Protein AF-A0A6P3ZDZ0-F1 (afdb_monomer_lite)

Secondary structure (DSSP, 8-state):
-PPPP-SPP-S--TTS---GGGT--HHHHHHHHHHHHHHHHHHHHHHHHHGGG--HHHHHHHHHHHHHSPPPHHHHHHHHHHHHHHTTTS--HHHHTTSS--SS----HHHHTT---------HHHHHHHHHHHHS---------

Structure (mmCIF, N/CA/C/O backbone):
data_AF-A0A6P3ZDZ0-F1
#
_entry.id   AF-A0A6P3ZDZ0-F1
#
loop_
_atom_site.group_PDB
_atom_site.id
_atom_site.type_symbol
_atom_site.label_atom_id
_atom_site.label_alt_id
_atom_site.label_comp_id
_atom_site.label_asym_id
_atom_site.label_entity_id
_atom_site.label_seq_id
_atom_site.pdbx_PDB_ins_code
_atom_site.Cartn_x
_atom_site.Cartn_y
_atom_site.Cartn_z
_atom_site.occupancy
_atom_site.B_iso_or_equiv
_atom_site.auth_seq_id
_atom_site.auth_comp_id
_atom_site.auth_asym_id
_atom_site.auth_atom_id
_atom_site.pdbx_PDB_model_num
ATOM 1 N N . MET A 1 1 ? 12.340 34.374 0.586 1.00 48.03 1 MET A N 1
ATOM 2 C CA . MET A 1 1 ? 12.553 33.386 -0.493 1.00 48.03 1 MET A CA 1
ATOM 3 C C . MET A 1 1 ? 13.135 32.124 0.130 1.00 48.03 1 MET A C 1
ATOM 5 O O . MET A 1 1 ? 14.153 32.252 0.802 1.00 48.03 1 MET A O 1
ATOM 9 N N . PRO A 1 2 ? 12.496 30.950 0.013 1.00 55.94 2 PRO A N 1
ATOM 10 C CA . PRO A 1 2 ? 13.071 29.704 0.514 1.00 55.94 2 PRO A CA 1
ATOM 11 C C . PRO A 1 2 ? 14.304 29.318 -0.317 1.00 55.94 2 PRO A C 1
ATOM 13 O O . PRO A 1 2 ? 14.269 29.349 -1.545 1.00 55.94 2 PRO A O 1
ATOM 16 N N . VAL A 1 3 ? 15.404 28.990 0.359 1.00 71.12 3 VAL A N 1
ATOM 17 C CA . VAL A 1 3 ? 16.659 28.552 -0.264 1.00 71.12 3 VAL A CA 1
ATOM 18 C C . VAL A 1 3 ? 16.582 27.054 -0.555 1.00 71.12 3 VAL A C 1
ATOM 20 O O . VAL A 1 3 ? 16.404 26.239 0.349 1.00 71.12 3 VAL A O 1
ATOM 23 N N . HIS A 1 4 ? 16.677 26.671 -1.825 1.00 69.56 4 HIS A N 1
ATOM 24 C CA . HIS A 1 4 ? 16.751 25.265 -2.212 1.00 69.56 4 HIS A CA 1
ATOM 25 C C . HIS A 1 4 ? 18.210 24.802 -2.122 1.00 69.56 4 HIS A C 1
ATOM 27 O O . HIS A 1 4 ? 19.077 25.339 -2.806 1.00 69.56 4 HIS A O 1
ATOM 33 N N . SER A 1 5 ? 18.484 23.825 -1.253 1.00 75.12 5 SER A N 1
ATOM 34 C CA . SER A 1 5 ? 19.800 23.182 -1.162 1.00 75.12 5 SER A CA 1
ATOM 35 C C . SER A 1 5 ? 20.081 22.372 -2.429 1.00 75.12 5 SER A C 1
ATOM 37 O O . SER A 1 5 ? 19.252 21.561 -2.841 1.00 75.12 5 SER A O 1
ATOM 39 N N . THR A 1 6 ? 21.258 22.563 -3.024 1.00 79.19 6 THR A N 1
ATOM 40 C CA . THR A 1 6 ? 21.748 21.811 -4.192 1.00 79.19 6 THR A CA 1
ATOM 41 C C . THR A 1 6 ? 22.556 20.566 -3.811 1.00 79.19 6 THR A C 1
ATOM 43 O O . THR A 1 6 ? 23.051 19.865 -4.692 1.00 79.19 6 THR A O 1
ATOM 46 N N . SER A 1 7 ? 22.701 20.264 -2.516 1.00 80.94 7 SER A N 1
ATOM 47 C CA . SER A 1 7 ? 23.448 19.101 -2.034 1.00 80.94 7 SER A CA 1
ATOM 48 C C . SER A 1 7 ? 22.524 17.967 -1.588 1.00 80.94 7 SER A C 1
ATOM 50 O O . SER A 1 7 ? 21.506 18.169 -0.920 1.00 80.94 7 SER A O 1
ATOM 52 N N . PHE A 1 8 ? 22.893 16.739 -1.956 1.00 76.56 8 PHE A N 1
ATOM 53 C CA . PHE A 1 8 ? 22.221 15.535 -1.479 1.00 76.56 8 PHE A CA 1
ATOM 54 C C . PHE A 1 8 ? 22.650 15.240 -0.037 1.00 76.56 8 PHE A C 1
ATOM 56 O O . PHE A 1 8 ? 23.843 15.138 0.257 1.00 76.56 8 PHE A O 1
ATOM 63 N N . SER A 1 9 ? 21.681 15.076 0.869 1.00 76.19 9 SER A N 1
ATOM 64 C CA . SER A 1 9 ? 21.956 14.640 2.239 1.00 76.19 9 SER A CA 1
ATOM 65 C C . SER A 1 9 ? 22.525 13.220 2.219 1.00 76.19 9 SER A C 1
ATOM 67 O O . SER A 1 9 ? 21.853 12.299 1.757 1.00 76.19 9 SER A O 1
ATOM 69 N N . ARG A 1 10 ? 23.740 13.038 2.742 1.00 75.19 10 ARG A N 1
ATOM 70 C CA . ARG A 1 10 ? 24.389 11.718 2.864 1.00 75.19 10 ARG A CA 1
ATOM 71 C C . ARG A 1 10 ? 23.892 10.913 4.068 1.00 75.19 10 ARG A C 1
ATOM 73 O O . ARG A 1 10 ? 24.253 9.751 4.207 1.00 75.19 10 ARG A O 1
ATOM 80 N N . ASN A 1 11 ? 23.073 11.522 4.922 1.00 75.56 11 ASN A N 1
ATOM 81 C CA . ASN A 1 11 ? 22.519 10.867 6.096 1.00 75.56 11 ASN A CA 1
ATOM 82 C C . ASN A 1 11 ? 21.274 10.075 5.698 1.00 75.56 11 ASN A C 1
ATOM 84 O O . ASN A 1 11 ? 20.429 10.551 4.930 1.00 75.56 11 ASN A O 1
ATOM 88 N N . THR A 1 12 ? 21.158 8.866 6.237 1.00 68.06 12 THR A N 1
ATOM 89 C CA . THR A 1 12 ? 19.944 8.065 6.140 1.00 68.06 12 THR A CA 1
ATOM 90 C C . THR A 1 12 ? 18.819 8.811 6.853 1.00 68.06 12 THR A C 1
ATOM 92 O O . THR A 1 12 ? 18.960 9.258 7.987 1.00 68.06 12 THR A O 1
ATOM 95 N N . LYS A 1 13 ? 17.697 9.015 6.159 1.00 67.94 13 LYS A N 1
ATOM 96 C CA . LYS A 1 13 ? 16.501 9.587 6.781 1.00 67.94 13 LYS A CA 1
ATOM 97 C C . LYS A 1 13 ? 15.881 8.509 7.663 1.00 67.94 13 LYS A C 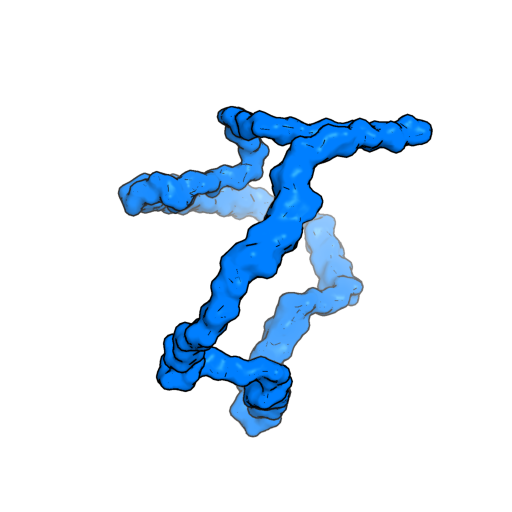1
ATOM 99 O O . LYS A 1 13 ? 15.350 7.530 7.136 1.00 67.94 13 LYS A O 1
ATOM 104 N N . GLU A 1 14 ? 15.979 8.681 8.975 1.00 73.19 14 GLU A N 1
ATOM 105 C CA . GLU A 1 14 ? 15.313 7.823 9.954 1.00 73.19 14 GLU A CA 1
ATOM 106 C C . GLU A 1 14 ? 13.801 7.778 9.667 1.00 73.19 14 GLU A C 1
ATOM 108 O O . GLU A 1 14 ? 13.188 8.788 9.316 1.00 73.19 14 GLU A O 1
ATOM 113 N N . GLY A 1 15 ? 13.209 6.581 9.732 1.00 75.75 15 GLY A N 1
ATOM 114 C CA . GLY A 1 15 ? 11.769 6.364 9.534 1.00 75.75 15 GLY A CA 1
ATOM 115 C C . GLY A 1 15 ? 11.297 6.075 8.101 1.00 75.75 15 GLY A C 1
ATOM 116 O O . GLY A 1 15 ? 10.106 5.857 7.901 1.00 75.75 15 GLY A O 1
ATOM 117 N N . ARG A 1 16 ? 12.178 6.030 7.089 1.00 76.75 16 ARG A N 1
ATOM 118 C CA . ARG A 1 16 ? 11.762 5.746 5.694 1.00 76.75 16 ARG A CA 1
ATOM 119 C C . ARG A 1 16 ? 11.553 4.252 5.373 1.00 76.75 16 ARG A C 1
ATOM 121 O O . ARG A 1 16 ? 11.070 3.939 4.286 1.00 76.75 16 ARG A O 1
ATOM 128 N N . GLY A 1 17 ? 11.866 3.349 6.303 1.00 83.00 17 GLY A N 1
ATOM 129 C CA . GLY A 1 17 ? 11.858 1.902 6.057 1.00 83.00 17 GLY A CA 1
ATOM 130 C C . GLY A 1 17 ? 12.965 1.462 5.091 1.00 83.00 17 GLY A C 1
ATOM 131 O O . GLY A 1 17 ? 13.771 2.279 4.640 1.00 83.00 17 GLY A O 1
ATOM 132 N N . ASP A 1 18 ? 13.021 0.164 4.783 1.00 83.31 18 ASP A N 1
ATOM 133 C CA . ASP A 1 18 ? 14.026 -0.382 3.865 1.00 83.31 18 ASP A CA 1
ATOM 134 C C . ASP A 1 18 ? 13.750 0.046 2.410 1.00 83.31 18 ASP A C 1
ATOM 136 O O . ASP A 1 18 ? 12.735 -0.310 1.811 1.00 83.31 18 ASP A O 1
ATOM 140 N N . THR A 1 19 ? 14.674 0.807 1.821 1.00 84.62 19 THR A N 1
ATOM 141 C CA . THR A 1 19 ? 14.633 1.247 0.416 1.00 84.62 19 THR A CA 1
ATOM 142 C C . THR A 1 19 ? 15.604 0.480 -0.485 1.00 84.62 19 THR A C 1
ATOM 144 O O . THR A 1 19 ? 15.691 0.771 -1.679 1.00 84.62 19 THR A O 1
ATOM 147 N N . SER A 1 20 ? 16.328 -0.504 0.055 1.00 84.50 20 SER A N 1
ATOM 148 C CA . SER A 1 20 ? 17.366 -1.259 -0.663 1.00 84.50 20 SER A CA 1
ATOM 149 C C . SER A 1 20 ? 16.832 -2.428 -1.505 1.00 84.50 20 SER A C 1
ATOM 151 O O . SER A 1 20 ? 17.599 -3.136 -2.149 1.00 84.50 20 SER A O 1
ATOM 153 N N . VAL A 1 21 ? 15.506 -2.560 -1.629 1.00 86.62 21 VAL A N 1
ATOM 154 C CA . VAL A 1 21 ? 14.826 -3.603 -2.429 1.00 86.62 21 VAL A CA 1
ATOM 155 C C . VAL A 1 21 ? 15.323 -3.678 -3.883 1.00 86.62 21 VAL A C 1
ATOM 157 O O . VAL A 1 21 ? 15.320 -4.756 -4.486 1.00 86.62 21 VAL A O 1
ATOM 160 N N . TRP A 1 22 ? 15.731 -2.539 -4.458 1.00 86.31 22 TRP A N 1
ATOM 161 C CA . TRP A 1 22 ? 16.242 -2.458 -5.833 1.00 86.31 22 TRP A CA 1
ATOM 162 C C . TRP A 1 22 ? 17.738 -2.793 -5.957 1.00 86.31 22 TRP A C 1
ATOM 164 O O . TRP A 1 22 ? 18.178 -3.172 -7.038 1.00 86.31 22 TRP A O 1
ATOM 174 N N . THR A 1 23 ? 18.508 -2.670 -4.873 1.00 90.25 23 THR A N 1
ATOM 175 C CA . THR A 1 23 ? 19.948 -2.978 -4.835 1.00 90.25 23 THR A CA 1
ATOM 176 C C . THR A 1 23 ? 20.253 -4.387 -4.329 1.00 90.25 23 THR A C 1
ATOM 178 O O . THR A 1 23 ? 21.387 -4.835 -4.463 1.00 90.25 23 THR A O 1
ATOM 181 N N . ASP A 1 24 ? 19.273 -5.073 -3.737 1.00 89.62 24 ASP A N 1
ATOM 182 C CA . ASP A 1 24 ? 19.455 -6.408 -3.164 1.00 89.62 24 ASP A CA 1
ATOM 183 C C . ASP A 1 24 ? 19.704 -7.485 -4.223 1.00 89.62 24 ASP A C 1
ATOM 185 O O . ASP A 1 24 ? 19.013 -7.564 -5.247 1.00 89.62 24 ASP A O 1
ATOM 189 N N . THR A 1 25 ? 20.624 -8.400 -3.913 1.00 94.19 25 THR A N 1
ATOM 190 C CA . THR A 1 25 ? 20.760 -9.649 -4.664 1.00 94.19 25 THR A CA 1
ATOM 191 C C . THR A 1 25 ? 19.608 -10.613 -4.331 1.00 94.19 25 THR A C 1
ATOM 193 O O . THR A 1 25 ? 18.935 -10.465 -3.304 1.00 94.19 25 THR A O 1
ATOM 196 N N . PRO A 1 26 ? 19.350 -11.647 -5.157 1.00 93.25 26 PRO A N 1
ATOM 197 C CA . PRO A 1 26 ? 18.323 -12.646 -4.849 1.00 93.25 26 PRO A CA 1
ATOM 198 C C . PRO A 1 26 ? 18.523 -13.346 -3.495 1.00 93.25 26 PRO A C 1
ATOM 200 O O . PRO A 1 26 ? 17.542 -13.694 -2.837 1.00 93.25 26 PRO A O 1
ATOM 203 N N . ILE A 1 27 ? 19.778 -13.525 -3.068 1.00 93.75 27 ILE A N 1
ATOM 204 C CA . ILE A 1 27 ? 20.128 -14.135 -1.778 1.00 93.75 27 ILE A CA 1
ATOM 205 C C . ILE A 1 27 ? 19.795 -13.174 -0.634 1.00 93.75 27 ILE A C 1
ATOM 207 O O . ILE A 1 27 ? 19.107 -13.572 0.307 1.00 93.75 27 ILE A O 1
ATOM 211 N N . ASP A 1 28 ? 20.202 -11.909 -0.746 1.00 93.56 28 ASP A N 1
ATOM 212 C CA . ASP A 1 28 ? 19.930 -10.889 0.277 1.00 93.56 28 ASP A CA 1
ATOM 213 C C . ASP A 1 28 ? 18.425 -10.697 0.466 1.00 93.56 28 ASP A C 1
ATOM 215 O O . ASP A 1 28 ? 17.922 -10.662 1.591 1.00 93.56 28 ASP A O 1
ATOM 219 N N . ARG A 1 29 ? 17.672 -10.685 -0.640 1.00 92.50 29 ARG A N 1
ATOM 220 C CA . ARG A 1 29 ? 16.208 -10.622 -0.610 1.00 92.50 29 ARG A CA 1
ATOM 221 C C . ARG A 1 29 ? 15.598 -11.805 0.146 1.00 92.50 29 ARG A C 1
ATOM 223 O O . ARG A 1 29 ? 14.665 -11.607 0.923 1.00 92.50 29 ARG A O 1
ATOM 230 N N . ALA A 1 30 ? 16.100 -13.023 -0.065 1.00 94.12 30 ALA A N 1
ATOM 231 C CA . ALA A 1 30 ? 15.602 -14.212 0.626 1.00 94.12 30 ALA A CA 1
ATOM 232 C C . ALA A 1 30 ? 15.907 -14.172 2.133 1.00 94.12 30 ALA A C 1
ATOM 234 O O . ALA A 1 30 ? 15.050 -14.514 2.951 1.00 94.12 30 ALA A O 1
ATOM 235 N N . GLN A 1 31 ? 17.102 -13.714 2.515 1.00 93.31 31 GLN A N 1
ATOM 236 C CA . GLN A 1 31 ? 17.480 -13.554 3.920 1.00 93.31 31 GLN A CA 1
ATOM 237 C C . GLN A 1 31 ? 16.632 -12.490 4.618 1.00 93.31 31 GLN A C 1
ATOM 239 O O . GLN A 1 31 ? 16.094 -12.746 5.696 1.00 93.31 31 GLN A O 1
ATOM 244 N N . LYS A 1 32 ? 16.435 -11.334 3.981 1.00 92.69 32 LYS A N 1
ATOM 245 C CA . LYS A 1 32 ? 15.559 -10.279 4.498 1.00 92.69 32 LYS A CA 1
ATOM 246 C C . LYS A 1 32 ? 14.119 -10.741 4.643 1.00 92.69 32 LYS A C 1
ATOM 248 O O . LYS A 1 32 ? 13.511 -10.500 5.676 1.00 92.69 32 LYS A O 1
ATOM 253 N N . ALA A 1 33 ? 13.585 -11.470 3.663 1.00 92.62 33 ALA A N 1
ATOM 254 C CA . ALA A 1 33 ? 12.241 -12.032 3.768 1.00 92.62 33 ALA A CA 1
ATOM 255 C C . ALA A 1 33 ? 12.097 -12.944 4.998 1.00 92.62 33 ALA A C 1
ATOM 257 O O . ALA A 1 33 ? 11.089 -12.879 5.699 1.00 92.62 33 ALA A O 1
ATOM 258 N N . LYS A 1 34 ? 13.123 -13.751 5.300 1.00 94.81 34 LYS A N 1
ATOM 259 C CA . LYS A 1 34 ? 13.152 -14.594 6.500 1.00 94.81 34 LYS A CA 1
ATOM 260 C C . LYS A 1 34 ? 13.167 -13.767 7.790 1.00 94.81 34 LYS A C 1
ATOM 262 O O . LYS A 1 34 ? 12.449 -14.110 8.723 1.00 94.81 34 LYS A O 1
ATOM 267 N N . ILE A 1 35 ? 13.964 -12.699 7.843 1.00 94.25 35 ILE A N 1
ATOM 268 C CA . ILE A 1 35 ? 14.038 -11.801 9.006 1.00 94.25 35 ILE A CA 1
ATOM 269 C C . ILE A 1 35 ? 12.693 -11.100 9.220 1.00 94.25 35 ILE A C 1
ATOM 271 O O . ILE A 1 35 ? 12.120 -11.218 10.299 1.00 94.25 35 ILE A O 1
ATOM 275 N N . ASN A 1 36 ? 12.146 -10.480 8.174 1.00 92.44 36 ASN A N 1
ATOM 276 C CA . ASN A 1 36 ? 10.868 -9.772 8.232 1.00 92.44 36 ASN A CA 1
ATOM 277 C C . ASN A 1 36 ? 9.725 -10.700 8.666 1.00 92.44 36 ASN A C 1
ATOM 279 O O . ASN A 1 36 ? 8.839 -10.289 9.405 1.00 92.44 36 ASN A O 1
ATOM 283 N N . TYR A 1 37 ? 9.739 -11.963 8.225 1.00 94.75 37 TYR A N 1
ATOM 284 C CA . TYR A 1 37 ? 8.751 -12.953 8.654 1.00 94.75 37 TYR A CA 1
ATOM 285 C C . TYR A 1 37 ? 8.819 -13.226 10.164 1.00 94.75 37 TYR A C 1
ATOM 287 O O . TYR A 1 37 ? 7.786 -13.279 10.829 1.00 94.75 37 TYR A O 1
ATOM 295 N N . LEU A 1 38 ? 10.027 -13.392 10.712 1.00 95.25 38 LEU A N 1
ATOM 296 C CA . LEU A 1 38 ? 10.219 -13.623 12.145 1.00 95.25 38 LEU A CA 1
ATOM 297 C C . LEU A 1 38 ? 9.838 -12.393 12.975 1.00 95.25 38 LEU A C 1
ATOM 299 O O . LEU A 1 38 ? 9.199 -12.532 14.015 1.00 95.25 38 LEU A O 1
ATOM 303 N N . GLU A 1 39 ? 10.198 -11.200 12.507 1.00 92.56 39 GLU A N 1
ATOM 304 C CA . GLU A 1 39 ? 9.832 -9.936 13.146 1.00 92.56 39 GLU A CA 1
ATOM 305 C C . GLU A 1 39 ? 8.312 -9.752 13.176 1.00 92.56 39 GLU A C 1
ATOM 307 O O . GLU A 1 39 ? 7.745 -9.581 14.252 1.00 92.56 39 GLU A O 1
ATOM 312 N N . ALA A 1 40 ? 7.636 -9.931 12.038 1.00 92.62 40 ALA A N 1
ATOM 313 C CA . ALA A 1 40 ? 6.180 -9.841 11.951 1.00 92.62 40 ALA A CA 1
ATOM 314 C C . ALA A 1 40 ? 5.470 -10.859 12.857 1.00 92.62 40 ALA A C 1
ATOM 316 O O . ALA A 1 40 ? 4.435 -10.550 13.447 1.00 92.62 40 ALA A O 1
ATOM 317 N N . TYR A 1 41 ? 6.016 -12.072 12.997 1.00 94.81 41 TYR A N 1
ATOM 318 C CA . TYR A 1 41 ? 5.474 -13.067 13.923 1.00 94.81 41 TYR A CA 1
ATOM 319 C C . TYR A 1 41 ? 5.583 -12.606 15.382 1.00 94.81 41 TYR A C 1
ATOM 321 O O . TYR A 1 41 ? 4.618 -12.711 16.140 1.00 94.81 41 TYR A O 1
ATOM 329 N N . ASN A 1 42 ? 6.737 -12.062 15.772 1.00 94.19 42 ASN A N 1
ATOM 330 C CA . ASN A 1 42 ? 6.957 -11.550 17.123 1.00 94.19 42 ASN A CA 1
ATOM 331 C C . ASN A 1 42 ? 6.074 -10.331 17.420 1.00 94.19 42 ASN A C 1
ATOM 333 O O . ASN A 1 42 ? 5.478 -10.256 18.493 1.00 94.19 42 ASN A O 1
ATOM 337 N N . GLU A 1 43 ? 5.945 -9.407 16.467 1.00 89.69 43 GLU A N 1
ATOM 338 C CA . GLU A 1 43 ? 5.038 -8.262 16.570 1.00 89.69 43 GLU A CA 1
ATOM 339 C C . GLU A 1 43 ? 3.584 -8.714 16.712 1.00 89.69 43 GLU A C 1
ATOM 341 O O . GLU A 1 43 ? 2.874 -8.239 17.596 1.00 89.69 43 GLU A O 1
ATOM 346 N N . ALA A 1 44 ? 3.141 -9.676 15.898 1.00 89.06 44 ALA A N 1
ATOM 347 C CA . ALA A 1 44 ? 1.794 -10.227 15.994 1.00 89.06 44 ALA A CA 1
ATOM 348 C C . ALA A 1 44 ? 1.548 -10.903 17.352 1.00 89.06 44 ALA A C 1
ATOM 350 O O . ALA A 1 44 ? 0.491 -10.707 17.949 1.00 89.06 44 ALA A O 1
ATOM 351 N N . ALA A 1 45 ? 2.525 -11.647 17.877 1.00 89.81 45 ALA A N 1
ATOM 352 C CA . ALA A 1 45 ? 2.439 -12.238 19.210 1.00 89.81 45 ALA A CA 1
ATOM 353 C C . ALA A 1 45 ? 2.353 -11.164 20.314 1.00 89.81 45 ALA A C 1
ATOM 355 O O . ALA A 1 45 ? 1.554 -11.289 21.246 1.00 89.81 45 ALA A O 1
ATOM 356 N N . ALA A 1 46 ? 3.120 -10.077 20.192 1.00 87.44 46 ALA A N 1
ATOM 357 C CA . ALA A 1 46 ? 3.067 -8.946 21.116 1.00 87.44 46 ALA A CA 1
ATOM 358 C C . ALA A 1 46 ? 1.734 -8.177 21.033 1.00 87.44 46 ALA A C 1
ATOM 360 O O . ALA A 1 46 ? 1.199 -7.743 22.056 1.00 87.44 46 ALA A O 1
ATOM 361 N N . LEU A 1 47 ? 1.162 -8.035 19.835 1.00 82.12 47 LEU A N 1
ATOM 362 C CA . LEU A 1 47 ? -0.155 -7.430 19.634 1.00 82.12 47 LEU A CA 1
ATOM 363 C C . LEU A 1 47 ? -1.273 -8.309 20.197 1.00 82.12 47 LEU A C 1
ATOM 365 O O . LEU A 1 47 ? -2.145 -7.787 20.882 1.00 82.12 47 LEU A O 1
ATOM 369 N N . ALA A 1 48 ? -1.221 -9.626 19.986 1.00 80.88 48 ALA A N 1
ATOM 370 C CA . ALA A 1 48 ? -2.195 -10.569 20.538 1.00 80.88 48 ALA A CA 1
ATOM 371 C C . ALA A 1 48 ? -2.201 -10.563 22.078 1.00 80.88 48 ALA A C 1
ATOM 373 O O . ALA A 1 48 ? -3.261 -10.607 22.696 1.00 80.88 48 ALA A O 1
ATOM 374 N N . SER A 1 49 ? -1.030 -10.424 22.709 1.00 71.19 49 SER A N 1
ATOM 375 C CA . SER A 1 49 ? -0.917 -10.200 24.160 1.00 71.19 49 SER A CA 1
ATOM 376 C C . SER A 1 49 ? -1.621 -8.906 24.605 1.00 71.19 49 SER A C 1
ATOM 378 O O . SER A 1 49 ? -2.316 -8.879 25.622 1.00 71.19 49 SER A O 1
ATOM 380 N N . ASN A 1 50 ? -1.519 -7.842 23.804 1.00 65.88 50 ASN A N 1
ATOM 381 C CA . ASN A 1 50 ? -2.195 -6.569 24.058 1.00 65.88 50 ASN A CA 1
ATOM 382 C C . ASN A 1 50 ? -3.686 -6.557 23.675 1.00 65.88 50 ASN A C 1
ATOM 384 O O . ASN A 1 50 ? -4.399 -5.653 24.100 1.00 65.88 50 ASN A O 1
ATOM 388 N N . GLU A 1 51 ? -4.212 -7.529 22.920 1.00 58.62 51 GLU A N 1
ATOM 389 C CA . GLU A 1 51 ? -5.641 -7.555 22.560 1.00 58.62 51 GLU A CA 1
ATOM 390 C C . GLU A 1 51 ? -6.569 -7.737 23.769 1.00 58.62 51 GLU A C 1
ATOM 392 O O . GLU A 1 51 ? -7.734 -7.344 23.704 1.00 58.62 51 GLU A O 1
ATOM 397 N N . VAL A 1 52 ? -6.061 -8.252 24.893 1.00 56.84 52 VAL A N 1
ATOM 398 C CA . VAL A 1 52 ? -6.799 -8.295 26.171 1.00 56.84 52 VAL A CA 1
ATOM 399 C C . VAL A 1 52 ? -7.037 -6.878 26.730 1.00 56.84 52 VAL A C 1
ATOM 401 O O . VAL A 1 52 ? -7.955 -6.665 27.515 1.00 56.84 52 VAL A O 1
ATOM 404 N N . GLN A 1 53 ? -6.265 -5.887 26.273 1.00 58.12 53 GLN A N 1
ATOM 405 C CA . GLN A 1 53 ? -6.390 -4.461 26.591 1.00 58.12 53 GLN A CA 1
ATOM 406 C C . GLN A 1 53 ? -7.104 -3.680 25.467 1.00 58.12 53 GLN A C 1
ATOM 408 O O . GLN A 1 53 ? -6.823 -2.501 25.250 1.00 58.12 53 GLN A O 1
ATOM 413 N N . LYS A 1 54 ? -8.032 -4.294 24.717 1.00 60.31 54 LYS A N 1
ATOM 414 C CA . LYS A 1 54 ? -8.969 -3.516 23.885 1.00 60.31 54 LYS A CA 1
ATOM 415 C C . LYS A 1 54 ? -9.819 -2.651 24.814 1.00 60.31 54 LYS A C 1
ATOM 417 O O . LYS A 1 54 ? -10.721 -3.134 25.492 1.00 60.31 54 LYS A O 1
ATOM 422 N N . SER A 1 55 ? -9.473 -1.370 24.890 1.00 65.19 55 SER A N 1
ATOM 423 C CA . SER A 1 55 ? -10.172 -0.397 25.720 1.00 65.19 55 SER A CA 1
ATOM 424 C C . SER A 1 55 ? -11.617 -0.256 25.245 1.00 65.19 55 SER A C 1
ATOM 426 O O . SER A 1 55 ? -11.887 -0.255 24.040 1.00 65.19 55 SER A O 1
ATOM 428 N N . ALA A 1 56 ? -12.553 -0.111 26.185 1.00 71.75 56 ALA A N 1
ATOM 429 C CA . ALA A 1 56 ? -13.973 0.110 25.893 1.00 71.75 56 ALA A CA 1
ATOM 430 C C . ALA A 1 56 ? -14.203 1.284 24.912 1.00 71.75 56 ALA A C 1
ATOM 432 O O . ALA A 1 56 ? -15.148 1.268 24.124 1.00 71.75 56 ALA A O 1
ATOM 433 N N . ASP A 1 57 ? -13.288 2.256 24.897 1.00 75.31 57 ASP A N 1
ATOM 434 C CA . ASP A 1 57 ? -13.287 3.400 23.983 1.00 75.31 57 ASP A CA 1
ATOM 435 C C . ASP A 1 57 ? -13.167 2.997 22.507 1.00 75.31 57 ASP A C 1
ATOM 437 O O . ASP A 1 57 ? -13.802 3.610 21.646 1.00 75.31 57 ASP A O 1
ATOM 441 N N . SER A 1 58 ? -12.401 1.945 22.199 1.00 81.62 58 SER A N 1
ATOM 442 C CA . SER A 1 58 ? -12.243 1.461 20.822 1.00 81.62 58 SER A CA 1
ATOM 443 C C . SER A 1 58 ? -13.569 0.956 20.246 1.00 81.62 58 SER A C 1
ATOM 445 O O . SER A 1 58 ? -13.945 1.312 19.127 1.00 81.62 58 SER A O 1
ATOM 447 N N . GLU A 1 59 ? -14.348 0.224 21.046 1.00 84.12 59 GLU A N 1
ATOM 448 C CA . GLU A 1 59 ? -15.667 -0.253 20.636 1.00 84.12 59 GLU A CA 1
ATOM 449 C C . GLU A 1 59 ? -16.669 0.889 20.449 1.00 84.12 59 GLU A C 1
ATOM 451 O O . GLU A 1 59 ? -17.518 0.826 19.557 1.00 84.12 59 GLU A O 1
ATOM 456 N N . LEU A 1 60 ? -16.597 1.927 21.288 1.00 87.31 60 LEU A N 1
ATOM 457 C CA . LEU A 1 60 ? -17.468 3.099 21.191 1.00 87.31 60 LEU A CA 1
ATOM 458 C C . LEU A 1 60 ? -17.209 3.881 19.898 1.00 87.31 60 LEU A C 1
ATOM 460 O O . LEU A 1 60 ? -18.154 4.212 19.177 1.00 87.31 60 LEU A O 1
ATOM 464 N N . VAL A 1 61 ? -15.939 4.124 19.568 1.00 88.31 61 VAL A N 1
ATOM 465 C CA . VAL A 1 61 ? -15.542 4.813 18.332 1.00 88.31 61 VAL A CA 1
ATOM 466 C C . VAL A 1 61 ? -15.932 3.997 17.101 1.00 88.31 61 VAL A C 1
ATOM 468 O O . VAL A 1 61 ? -16.440 4.557 16.127 1.00 88.31 61 VAL A O 1
ATOM 471 N N . ASP A 1 62 ? -15.773 2.676 17.144 1.00 88.75 62 ASP A N 1
ATOM 472 C CA . ASP A 1 62 ? -16.193 1.794 16.057 1.00 88.75 62 ASP A CA 1
ATOM 473 C C . ASP A 1 62 ? -17.706 1.817 15.834 1.00 88.75 62 ASP A C 1
ATOM 475 O O . ASP A 1 62 ? -18.152 1.877 14.685 1.00 88.75 62 ASP A O 1
ATOM 479 N N . LYS A 1 63 ? -18.508 1.792 16.908 1.00 90.56 63 LYS A N 1
ATOM 480 C CA . LYS A 1 63 ? -19.976 1.913 16.829 1.00 90.56 63 LYS A CA 1
ATOM 481 C C . LYS A 1 63 ? -20.372 3.262 16.222 1.00 90.56 63 LYS A C 1
ATOM 483 O O . LYS A 1 63 ? -21.111 3.293 15.238 1.00 90.56 63 LYS A O 1
ATOM 488 N N . TYR A 1 64 ? -19.791 4.360 16.711 1.00 91.75 64 TYR A N 1
ATOM 489 C CA . TYR A 1 64 ? -20.029 5.701 16.171 1.00 91.75 64 TYR A CA 1
ATOM 490 C C . TYR A 1 64 ? -19.648 5.809 14.688 1.00 91.75 64 TYR A C 1
ATOM 492 O O . TYR A 1 64 ? -20.420 6.319 13.875 1.00 91.75 64 TYR A O 1
ATOM 500 N N . ASN A 1 65 ? -18.484 5.281 14.303 1.00 89.88 65 ASN A N 1
ATOM 501 C CA . ASN A 1 65 ? -18.039 5.279 12.915 1.00 89.88 65 ASN A CA 1
ATOM 502 C C . ASN A 1 65 ? -18.960 4.435 12.031 1.00 89.88 65 ASN A C 1
ATOM 504 O O . ASN A 1 65 ? -19.278 4.851 10.925 1.00 89.88 65 ASN A O 1
ATOM 508 N N . LYS A 1 66 ? -19.438 3.279 12.489 1.00 85.75 66 LYS A N 1
ATOM 509 C CA . LYS A 1 66 ? -20.370 2.456 11.702 1.00 85.75 66 LYS A CA 1
ATOM 510 C C . LYS A 1 66 ? -21.704 3.166 11.450 1.00 85.75 66 LYS A C 1
ATOM 512 O O . LYS A 1 66 ? -22.247 3.037 10.357 1.00 85.75 66 LYS A O 1
ATOM 517 N N . GLU A 1 67 ? -22.209 3.923 12.423 1.00 88.06 67 GLU A N 1
ATOM 518 C CA . GLU A 1 67 ? -23.505 4.607 12.320 1.00 88.06 67 GLU A CA 1
ATOM 519 C C . GLU A 1 67 ? -23.436 5.966 11.613 1.00 88.06 67 GLU A C 1
ATOM 521 O O . GLU A 1 67 ? -24.337 6.318 10.850 1.00 88.06 67 GLU A O 1
ATOM 526 N N . LYS A 1 68 ? -22.394 6.760 11.880 1.00 89.50 68 LYS A N 1
ATOM 527 C CA . LYS A 1 68 ? -22.295 8.156 11.420 1.00 89.50 68 LYS A CA 1
ATOM 528 C C . LYS A 1 68 ? -21.357 8.350 10.238 1.00 89.50 68 LYS A C 1
ATOM 530 O O . LYS A 1 68 ? -21.453 9.371 9.554 1.00 89.50 68 LYS A O 1
ATOM 535 N N . ARG A 1 69 ? -20.447 7.410 9.959 1.00 87.88 69 ARG A N 1
ATOM 536 C CA . ARG A 1 69 ? -19.530 7.546 8.824 1.00 87.88 69 ARG A CA 1
ATOM 537 C C . ARG A 1 69 ? -20.264 7.227 7.531 1.00 87.88 69 ARG A C 1
ATOM 539 O O . ARG A 1 69 ? -20.899 6.188 7.375 1.00 87.88 69 ARG A O 1
ATOM 546 N N . SER A 1 70 ? -20.116 8.113 6.555 1.00 87.56 70 SER A N 1
ATOM 547 C CA . SER A 1 70 ? -20.555 7.818 5.199 1.00 87.56 70 SER A CA 1
ATOM 548 C C . SER A 1 70 ? -19.755 6.642 4.623 1.00 87.56 70 SER A C 1
ATOM 550 O O . SER A 1 70 ? -18.569 6.462 4.913 1.00 87.56 70 SER A O 1
ATOM 552 N N . LYS A 1 71 ? -20.404 5.827 3.783 1.00 86.56 71 LYS A N 1
ATOM 553 C CA . LYS A 1 71 ? -19.752 4.684 3.127 1.00 86.56 71 LYS A CA 1
ATOM 554 C C . LYS A 1 71 ? -18.501 5.141 2.376 1.00 86.56 71 LYS A C 1
ATOM 556 O O . LYS A 1 71 ? -18.588 6.024 1.510 1.00 86.56 71 LYS A O 1
ATOM 561 N N . SER A 1 72 ? -17.359 4.520 2.678 1.00 86.69 72 SER A N 1
ATOM 562 C CA . SER A 1 72 ? -16.084 4.861 2.042 1.00 86.69 72 SER A CA 1
ATOM 563 C C . SER A 1 72 ? -16.119 4.551 0.545 1.00 86.69 72 SER A C 1
ATOM 565 O O . SER A 1 72 ? -16.900 3.717 0.082 1.00 86.69 72 SER A O 1
ATOM 567 N N . LEU A 1 73 ? -15.265 5.214 -0.239 1.00 87.75 73 LEU A N 1
ATOM 568 C CA . LEU A 1 73 ? -15.161 4.937 -1.674 1.00 87.75 73 LEU A CA 1
ATOM 569 C C . LEU A 1 73 ? -14.839 3.456 -1.927 1.00 87.75 73 LEU A C 1
ATOM 571 O O . LEU A 1 73 ? -15.475 2.828 -2.769 1.00 87.75 73 LEU A O 1
ATOM 575 N N . VAL A 1 74 ? -13.934 2.874 -1.136 1.00 89.44 74 VAL A N 1
ATOM 576 C CA . VAL A 1 74 ? -13.575 1.450 -1.214 1.00 89.44 74 VAL A CA 1
ATOM 577 C C . VAL A 1 74 ? -14.778 0.553 -0.913 1.00 89.44 74 VAL A C 1
ATOM 579 O O . VAL A 1 74 ? -15.068 -0.343 -1.701 1.00 89.44 74 VAL A O 1
ATOM 582 N N . GLN A 1 75 ? -15.534 0.826 0.157 1.00 86.44 75 GLN A N 1
ATOM 583 C CA . GLN A 1 75 ? -16.752 0.071 0.480 1.00 86.44 75 GLN A CA 1
ATOM 584 C C . GLN A 1 75 ? -17.801 0.186 -0.627 1.00 86.44 75 GLN A C 1
ATOM 586 O O . GLN A 1 75 ? -18.361 -0.821 -1.048 1.00 86.44 75 GLN A O 1
ATOM 591 N N . LYS A 1 76 ? -18.021 1.388 -1.172 1.00 90.81 76 LYS A N 1
ATOM 592 C CA . LYS A 1 76 ? -18.911 1.590 -2.325 1.00 90.81 76 LYS A CA 1
ATOM 593 C C . LYS A 1 76 ? -18.463 0.758 -3.526 1.00 90.81 76 LYS A C 1
ATOM 595 O O . LYS A 1 76 ? -19.305 0.193 -4.218 1.00 90.81 76 LYS A O 1
ATOM 600 N N . HIS A 1 77 ? -17.159 0.670 -3.787 1.00 90.31 77 HIS A N 1
ATOM 601 C CA . HIS A 1 77 ? -16.620 -0.171 -4.856 1.00 90.31 77 HIS A CA 1
ATOM 602 C C . HIS A 1 77 ? -16.820 -1.663 -4.583 1.00 90.31 77 HIS A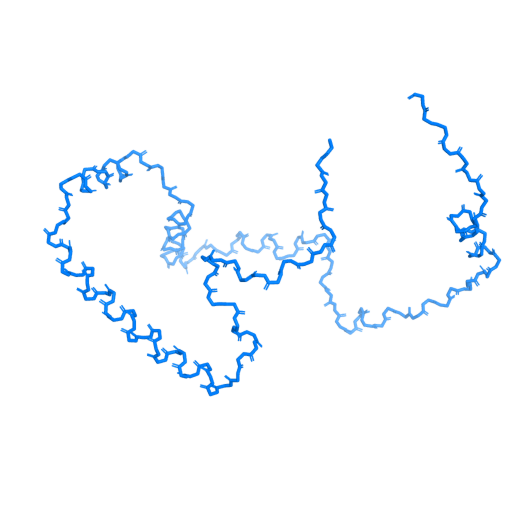 C 1
ATOM 604 O O . HIS A 1 77 ? -17.222 -2.381 -5.496 1.00 90.31 77 HIS A O 1
ATOM 610 N N . GLN A 1 78 ? -16.600 -2.125 -3.352 1.00 89.81 78 GLN A N 1
ATOM 611 C CA . GLN A 1 78 ? -16.825 -3.518 -2.957 1.00 89.81 78 GLN A CA 1
ATOM 612 C C . GLN A 1 78 ? -18.308 -3.902 -3.052 1.00 89.81 78 GLN A C 1
ATOM 614 O O . GLN A 1 78 ? -18.634 -4.914 -3.667 1.00 89.81 78 GLN A O 1
ATOM 619 N N . GLU A 1 79 ? -19.222 -3.066 -2.548 1.00 86.25 79 GLU A N 1
ATOM 620 C CA . GLU A 1 79 ? -20.674 -3.255 -2.684 1.00 86.25 79 GLU A CA 1
ATOM 621 C C . GLU A 1 79 ? -21.107 -3.262 -4.160 1.00 86.25 79 GLU A C 1
ATOM 623 O O . GLU A 1 79 ? -21.885 -4.120 -4.585 1.00 86.25 79 GLU A O 1
ATOM 628 N N . LYS A 1 80 ? -20.576 -2.344 -4.982 1.00 83.12 80 LYS A N 1
ATOM 629 C CA . LYS A 1 80 ? -20.809 -2.326 -6.437 1.00 83.12 80 LYS A CA 1
ATOM 630 C C . LYS A 1 80 ? -20.254 -3.572 -7.131 1.00 83.12 80 LYS A C 1
ATOM 632 O O . LYS A 1 80 ? -20.885 -4.084 -8.048 1.00 83.12 80 LYS A O 1
ATOM 637 N N . ALA A 1 81 ? -19.097 -4.080 -6.720 1.00 79.62 81 ALA A N 1
ATOM 638 C CA . ALA A 1 81 ? -18.513 -5.293 -7.287 1.00 79.62 81 ALA A CA 1
ATOM 639 C C . ALA A 1 81 ? -19.317 -6.545 -6.897 1.00 79.62 81 ALA A C 1
ATOM 641 O O . ALA A 1 81 ? -19.626 -7.365 -7.760 1.00 79.62 81 ALA A O 1
ATOM 642 N N . ALA A 1 82 ? -19.728 -6.652 -5.630 1.00 78.50 82 ALA A N 1
ATOM 643 C CA . ALA A 1 82 ? -20.550 -7.747 -5.118 1.00 78.50 82 A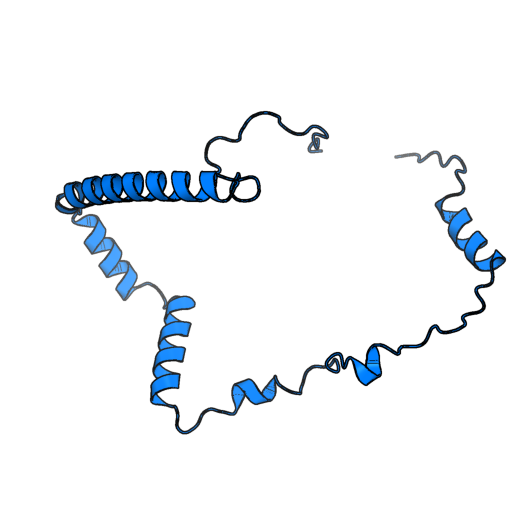LA A CA 1
ATOM 644 C C . ALA A 1 82 ? -21.987 -7.726 -5.677 1.00 78.50 82 ALA A C 1
ATOM 646 O O . ALA A 1 82 ? -22.589 -8.769 -5.920 1.00 78.50 82 ALA A O 1
ATOM 647 N N . SER A 1 83 ? -22.554 -6.544 -5.929 1.00 68.69 83 SER A N 1
ATOM 648 C CA . SER A 1 83 ? -23.847 -6.427 -6.619 1.00 68.69 83 SER A CA 1
ATOM 649 C C . SER A 1 83 ? -23.734 -6.718 -8.117 1.00 68.69 83 SER A C 1
ATOM 651 O O . SER A 1 83 ? -24.621 -7.366 -8.672 1.00 68.69 83 SER A O 1
ATOM 653 N N . ARG A 1 84 ? -22.632 -6.326 -8.775 1.00 63.06 84 ARG A N 1
ATOM 654 C CA . ARG A 1 84 ? -22.350 -6.693 -10.174 1.00 63.06 84 ARG A CA 1
ATOM 655 C C . ARG A 1 84 ? -22.141 -8.198 -10.355 1.00 63.06 84 ARG A C 1
ATOM 657 O O . ARG A 1 84 ? -22.549 -8.723 -11.385 1.00 63.06 84 ARG A O 1
ATOM 664 N N . SER A 1 85 ? -21.574 -8.908 -9.374 1.00 60.06 85 SER A N 1
ATOM 665 C CA . SER A 1 85 ? -21.451 -10.372 -9.446 1.00 60.06 85 SER A CA 1
ATOM 666 C C . SER A 1 85 ? -22.800 -11.089 -9.302 1.00 60.06 85 SER A C 1
ATOM 668 O O . SER A 1 85 ? -23.007 -12.090 -9.982 1.00 60.06 85 SER A O 1
ATOM 670 N N . LYS A 1 86 ? -23.752 -10.544 -8.525 1.00 59.16 86 LYS A N 1
ATOM 671 C CA . LYS A 1 86 ? -25.146 -11.037 -8.469 1.00 59.16 86 LYS A CA 1
ATOM 672 C C . LYS A 1 86 ? -25.997 -10.632 -9.685 1.00 59.16 86 LYS A C 1
ATOM 674 O O . LYS A 1 86 ? -26.935 -11.340 -10.025 1.00 59.16 86 LYS A O 1
ATOM 679 N N . LYS A 1 87 ? -25.662 -9.530 -10.370 1.00 55.78 87 LYS A N 1
ATOM 680 C CA . LYS A 1 87 ? -26.286 -9.069 -11.632 1.00 55.78 87 LYS A CA 1
ATOM 681 C C . LYS A 1 87 ? -25.496 -9.464 -12.889 1.00 55.78 87 LYS A C 1
ATOM 683 O O . LYS A 1 87 ? -25.580 -8.784 -13.913 1.00 55.78 87 LYS A O 1
ATOM 688 N N . LYS A 1 88 ? -24.776 -10.590 -12.869 1.00 52.62 88 LYS A N 1
ATOM 689 C CA . LYS A 1 88 ? -24.092 -11.166 -14.048 1.00 52.62 88 LYS A CA 1
ATOM 690 C C . LYS A 1 88 ? -25.045 -11.689 -15.149 1.00 52.62 88 LYS A C 1
ATOM 692 O O . LYS A 1 88 ? -24.665 -12.553 -15.927 1.00 52.62 88 LYS A O 1
ATOM 697 N N . GLY A 1 89 ? -26.261 -11.147 -15.233 1.00 53.09 89 GLY A N 1
ATOM 698 C CA . GLY A 1 89 ? -27.201 -11.370 -16.328 1.00 53.09 89 GLY A CA 1
ATOM 699 C C . GLY A 1 89 ? -27.509 -10.133 -17.184 1.00 53.09 89 GLY A C 1
ATOM 700 O O . GLY A 1 89 ? -28.131 -10.304 -18.223 1.00 53.09 89 GLY A O 1
ATOM 701 N N . SER A 1 90 ? -27.135 -8.894 -16.804 1.00 51.41 90 SER A N 1
ATOM 702 C CA . SER A 1 90 ? -27.653 -7.726 -17.557 1.00 51.41 90 SER A CA 1
ATOM 703 C C . SER A 1 90 ? -26.901 -6.385 -17.452 1.00 51.41 90 SER A C 1
ATOM 705 O O . SER A 1 90 ? -27.525 -5.333 -17.601 1.00 51.41 90 SER A O 1
ATOM 707 N N . GLN A 1 91 ? -25.592 -6.342 -17.189 1.00 48.81 91 GLN A N 1
ATOM 708 C CA . GLN A 1 91 ? -24.856 -5.063 -17.213 1.00 48.81 91 GLN A CA 1
ATOM 709 C C . GLN A 1 91 ? -23.521 -5.176 -17.954 1.00 48.81 91 GLN A C 1
ATOM 711 O O . GLN A 1 91 ? -22.444 -5.124 -17.366 1.00 48.81 91 GLN A O 1
ATOM 716 N N . GLN A 1 92 ? -23.622 -5.302 -19.279 1.00 47.81 92 GLN A N 1
ATOM 717 C CA . GLN A 1 92 ? -22.511 -5.088 -20.214 1.00 47.81 92 GLN A CA 1
ATOM 718 C C . GLN A 1 92 ? -22.372 -3.623 -20.679 1.00 47.81 92 GLN A C 1
ATOM 720 O O . GLN A 1 92 ? -21.357 -3.268 -21.259 1.00 47.81 92 GLN A O 1
ATOM 725 N N . LYS A 1 93 ? -23.329 -2.731 -20.386 1.00 53.06 93 LYS A N 1
ATOM 726 C CA . LYS A 1 93 ? -23.440 -1.468 -21.144 1.00 53.06 93 LYS A CA 1
ATOM 727 C C . LYS A 1 93 ? -22.578 -0.273 -20.704 1.00 53.06 93 LYS A C 1
ATOM 729 O O . LYS A 1 93 ? -22.316 0.576 -21.538 1.00 53.06 93 LYS A O 1
ATOM 734 N N . GLU A 1 94 ? -22.078 -0.186 -19.468 1.00 50.50 94 GLU A N 1
ATOM 735 C CA . GLU A 1 94 ? -21.302 1.014 -19.055 1.00 50.50 94 GLU A CA 1
ATOM 736 C C . GLU A 1 94 ? -19.793 0.922 -19.341 1.00 50.50 94 GLU A C 1
ATOM 738 O O . GLU A 1 94 ? -19.123 1.943 -19.452 1.00 50.50 94 GLU A O 1
ATOM 743 N N . LYS A 1 95 ? -19.226 -0.287 -19.463 1.00 50.25 95 LYS A N 1
ATOM 744 C CA . LYS A 1 95 ? -17.816 -0.447 -19.877 1.00 50.25 95 LYS A CA 1
ATOM 745 C C . LYS A 1 95 ? -17.641 -0.382 -21.397 1.00 50.25 95 LYS A C 1
ATOM 747 O O . LYS A 1 95 ? -16.559 -0.028 -21.854 1.00 50.25 95 LYS A O 1
ATOM 752 N N . GLU A 1 96 ? -18.691 -0.679 -22.161 1.00 52.94 96 GLU A N 1
ATOM 753 C CA . GLU A 1 96 ? -18.696 -0.555 -23.625 1.00 52.94 96 GLU A CA 1
ATOM 754 C C . GLU A 1 96 ? -18.785 0.901 -24.095 1.00 52.94 96 GLU A C 1
ATOM 756 O O . GLU A 1 96 ? -18.288 1.223 -25.166 1.00 52.94 96 GLU A O 1
ATOM 761 N N . GLU A 1 97 ? -19.334 1.812 -23.287 1.00 49.22 97 GLU A N 1
ATOM 762 C CA . GLU A 1 97 ? -19.469 3.216 -23.694 1.00 49.22 97 GLU A CA 1
ATOM 763 C C . GLU A 1 97 ? -18.114 3.947 -23.759 1.00 49.22 97 GLU A C 1
ATOM 765 O O . GLU A 1 97 ? -17.934 4.861 -24.560 1.00 49.22 97 GLU A O 1
ATOM 770 N N . TRP A 1 98 ? -17.127 3.504 -22.971 1.00 50.62 98 TRP A N 1
ATOM 771 C CA . TRP A 1 98 ? -15.752 4.025 -23.001 1.00 50.62 98 TRP A CA 1
ATOM 772 C C . TRP A 1 98 ? -14.834 3.258 -23.963 1.00 50.62 98 TRP A C 1
ATOM 774 O O . TRP A 1 98 ? -13.911 3.835 -24.543 1.00 50.62 98 TRP A O 1
ATOM 784 N N . ALA A 1 99 ? -15.093 1.966 -24.172 1.00 52.47 99 ALA A N 1
ATOM 785 C CA . ALA A 1 99 ? -14.353 1.130 -25.110 1.00 52.47 99 ALA A CA 1
ATOM 786 C C . ALA A 1 99 ? -14.807 1.415 -26.555 1.00 52.47 99 ALA A C 1
ATOM 788 O O . ALA A 1 99 ? -15.603 0.685 -27.131 1.00 52.47 99 ALA A O 1
ATOM 789 N N . GLY A 1 100 ? -14.307 2.512 -27.130 1.00 62.09 100 GLY A N 1
ATOM 790 C CA . GLY A 1 100 ? -14.585 2.915 -28.518 1.00 62.09 100 GLY A CA 1
ATOM 791 C C . GLY A 1 100 ? -14.936 4.395 -28.700 1.00 62.09 100 GLY A C 1
ATOM 792 O O . GLY A 1 100 ? -14.914 4.888 -29.822 1.00 62.09 100 GLY A O 1
ATOM 793 N N . LYS A 1 101 ? -15.202 5.131 -27.610 1.00 65.00 101 LYS A N 1
ATOM 794 C CA . LYS A 1 101 ? -15.389 6.599 -27.602 1.00 65.00 101 LYS A CA 1
ATOM 795 C C . LYS A 1 101 ? -14.125 7.361 -27.195 1.00 65.00 101 LYS A C 1
ATOM 797 O O . LYS A 1 101 ? -14.201 8.508 -26.764 1.00 65.00 101 LYS A O 1
ATOM 802 N N . HIS A 1 102 ? -12.955 6.737 -27.306 1.00 69.50 102 HIS A N 1
ATOM 803 C CA . HIS A 1 102 ? -11.707 7.455 -27.089 1.00 69.50 102 HIS A CA 1
ATOM 804 C C . HIS A 1 102 ? -11.486 8.414 -28.273 1.00 69.50 102 HIS A C 1
ATOM 806 O O . HIS A 1 102 ? -11.532 7.963 -29.417 1.00 69.50 102 HIS A O 1
ATOM 812 N N . PRO A 1 103 ? -11.218 9.716 -28.046 1.00 76.50 103 PRO A N 1
ATOM 813 C CA . PRO A 1 103 ? -10.951 10.673 -29.127 1.00 76.50 103 PRO A CA 1
ATOM 814 C C . PRO A 1 103 ? -9.639 10.378 -29.871 1.00 76.50 103 PRO A C 1
ATOM 816 O O . PRO A 1 103 ? -9.288 11.074 -30.818 1.00 76.50 103 PRO A O 1
ATOM 819 N N . TRP A 1 104 ? -8.898 9.362 -29.426 1.00 73.56 104 TRP A N 1
ATOM 820 C CA . TRP A 1 104 ? -7.636 8.942 -29.995 1.00 73.56 104 TRP A CA 1
ATOM 821 C C . TRP A 1 104 ? -7.725 7.480 -30.419 1.00 73.56 104 TRP A C 1
ATOM 823 O O . TRP A 1 104 ? -8.169 6.622 -29.654 1.00 73.56 104 TRP A O 1
ATOM 833 N N . LYS A 1 105 ? -7.319 7.213 -31.658 1.00 82.12 105 LYS A N 1
ATOM 834 C CA . LYS A 1 105 ? -7.266 5.871 -32.235 1.00 82.12 105 LYS A CA 1
ATOM 835 C C . LYS A 1 105 ? -6.217 5.034 -31.473 1.00 82.12 105 LYS A C 1
ATOM 837 O O . LYS A 1 105 ? -5.125 5.549 -31.240 1.00 82.12 105 LYS A O 1
ATOM 842 N N . PRO A 1 106 ? -6.506 3.775 -31.081 1.00 80.50 106 PRO A N 1
ATOM 843 C CA . PRO A 1 106 ? -5.502 2.894 -30.487 1.00 80.50 106 PRO A CA 1
ATOM 844 C C . PRO A 1 106 ? -4.295 2.712 -31.412 1.00 80.50 106 PRO A C 1
ATOM 846 O O . PRO A 1 106 ? -4.472 2.565 -32.621 1.00 80.50 106 PRO A O 1
ATOM 849 N N . TRP A 1 107 ? -3.095 2.717 -30.825 1.00 81.31 107 TRP A N 1
ATOM 850 C CA . TRP A 1 107 ? -1.837 2.578 -31.556 1.00 81.31 107 TRP A CA 1
ATOM 851 C C . TRP A 1 107 ? -1.744 1.182 -32.181 1.00 81.31 107 TRP A C 1
ATOM 853 O O . TRP A 1 107 ? -1.721 0.173 -31.474 1.00 81.31 107 TRP A O 1
ATOM 863 N N . ASP A 1 108 ? -1.733 1.135 -33.506 1.00 83.25 108 ASP A N 1
ATOM 864 C CA . ASP A 1 108 ? -1.664 -0.079 -34.306 1.00 83.25 108 ASP A CA 1
ATOM 865 C C . ASP A 1 108 ? -0.243 -0.240 -34.840 1.00 83.25 108 ASP A C 1
ATOM 867 O O . ASP A 1 108 ? 0.227 0.558 -35.646 1.00 83.25 108 ASP A O 1
ATOM 871 N N . ARG A 1 109 ? 0.451 -1.294 -34.406 1.00 81.00 109 ARG A N 1
ATOM 872 C CA . ARG A 1 109 ? 1.841 -1.551 -34.793 1.00 81.00 109 ARG A CA 1
ATOM 873 C C . ARG A 1 109 ? 2.012 -1.648 -36.308 1.00 81.00 109 ARG A C 1
ATOM 875 O O . ARG A 1 109 ? 3.023 -1.193 -36.806 1.00 81.00 109 ARG A O 1
ATOM 882 N N . GLU A 1 110 ? 1.059 -2.179 -37.062 1.00 77.50 110 GLU A N 1
ATOM 883 C CA . GLU A 1 110 ? 1.252 -2.353 -38.510 1.00 77.50 110 GLU A CA 1
ATOM 884 C C . GLU A 1 110 ? 0.969 -1.072 -39.304 1.00 77.50 110 GLU A C 1
ATOM 886 O O . GLU A 1 110 ? 1.469 -0.893 -40.413 1.00 77.50 110 GLU A O 1
ATOM 891 N N . LYS A 1 111 ? 0.162 -0.162 -38.748 1.00 75.75 111 LYS A N 1
ATOM 892 C CA . LYS A 1 111 ? -0.217 1.101 -39.404 1.00 75.75 111 LYS A CA 1
ATOM 893 C C . LYS A 1 111 ? 0.599 2.289 -38.923 1.00 75.75 111 LYS A C 1
ATOM 895 O O . LYS A 1 111 ? 0.909 3.178 -39.712 1.00 75.75 111 LYS A O 1
ATOM 900 N N . ASP A 1 112 ? 0.946 2.290 -37.646 1.00 80.31 112 ASP A N 1
ATOM 901 C CA . ASP A 1 112 ? 1.527 3.434 -36.960 1.00 80.31 112 ASP A CA 1
ATOM 902 C C . ASP A 1 112 ? 3.044 3.263 -36.734 1.00 80.31 112 ASP A C 1
ATOM 904 O O . ASP A 1 112 ? 3.733 4.257 -36.515 1.00 80.31 112 ASP A O 1
ATOM 908 N N . LEU A 1 113 ? 3.612 2.046 -36.848 1.00 77.44 113 LEU A N 1
ATOM 909 C CA . LEU A 1 113 ? 5.078 1.839 -36.850 1.00 77.44 113 LEU A CA 1
ATOM 910 C C . LEU A 1 113 ? 5.731 2.410 -38.113 1.00 77.44 113 LEU A C 1
ATOM 912 O O . LEU A 1 113 ? 6.890 2.817 -38.090 1.00 77.44 113 LEU A O 1
ATOM 916 N N . THR A 1 114 ? 4.975 2.464 -39.208 1.00 68.31 114 THR A N 1
ATOM 917 C CA . THR A 1 114 ? 5.404 3.015 -40.493 1.00 68.31 114 THR A CA 1
ATOM 918 C C . THR A 1 114 ? 4.965 4.463 -40.674 1.00 68.31 114 THR A C 1
ATOM 920 O O . THR A 1 114 ? 4.753 4.878 -41.813 1.00 68.31 114 THR A O 1
ATOM 923 N N . ALA A 1 115 ? 4.812 5.248 -39.599 1.00 63.44 115 ALA A N 1
ATOM 924 C CA . ALA A 1 115 ? 4.798 6.702 -39.732 1.00 63.44 115 ALA A CA 1
ATOM 925 C C . ALA A 1 115 ? 6.145 7.104 -40.349 1.00 63.44 115 ALA A C 1
ATOM 927 O O . ALA A 1 115 ? 7.163 7.217 -39.665 1.00 63.44 115 ALA A O 1
ATOM 928 N N . GLY A 1 116 ? 6.161 7.146 -41.683 1.00 59.78 116 GLY A N 1
ATOM 929 C CA . GLY A 1 116 ? 7.363 7.232 -42.484 1.00 59.78 116 GLY A CA 1
ATOM 930 C C . GLY A 1 116 ? 8.163 8.447 -42.065 1.00 59.78 116 GLY A C 1
ATOM 931 O O . GLY A 1 116 ? 7.602 9.451 -41.620 1.00 59.78 116 GLY A O 1
ATOM 932 N N . ARG A 1 117 ? 9.487 8.361 -42.207 1.00 62.31 117 ARG A N 1
ATOM 933 C CA . ARG A 1 117 ? 10.332 9.550 -42.141 1.00 62.31 117 ARG A CA 1
ATOM 934 C C . ARG A 1 117 ? 9.764 10.532 -43.161 1.00 62.31 117 ARG A C 1
ATOM 936 O O . ARG A 1 117 ? 9.938 10.325 -44.357 1.00 62.31 117 ARG A O 1
ATOM 943 N N . GLN A 1 118 ? 9.033 11.548 -42.707 1.00 64.06 118 GLN A N 1
ATOM 944 C CA . GLN A 1 118 ? 8.728 12.676 -43.564 1.00 64.06 118 GLN A CA 1
ATOM 945 C C . GLN A 1 118 ? 10.091 13.240 -43.946 1.00 64.06 118 GLN A C 1
ATOM 947 O O . GLN A 1 118 ? 10.875 13.611 -43.069 1.00 64.06 118 GLN A O 1
ATOM 952 N N . SER A 1 119 ? 10.411 13.212 -45.238 1.00 65.56 119 SER A N 1
ATOM 953 C CA . SER A 1 119 ? 11.549 13.935 -45.787 1.00 65.56 119 SER A CA 1
ATOM 954 C C . SER A 1 119 ? 11.208 15.416 -45.695 1.00 65.56 119 SER A C 1
ATOM 956 O O . SER A 1 119 ? 10.759 16.035 -46.653 1.00 6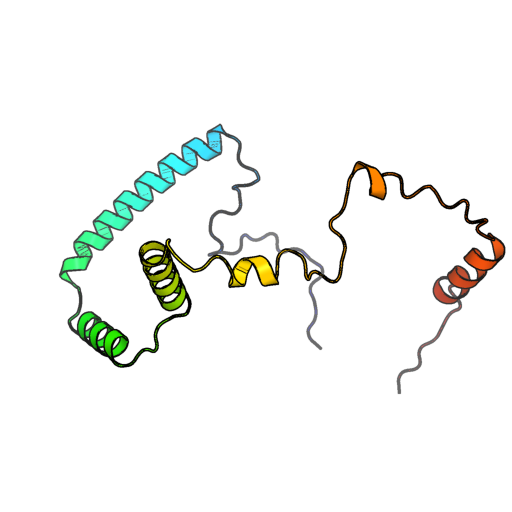5.56 119 SER A O 1
ATOM 958 N N . VAL A 1 120 ? 11.300 15.952 -44.484 1.00 67.00 120 VAL A N 1
ATOM 959 C CA . VAL A 1 120 ? 11.229 17.383 -44.259 1.00 67.00 120 VAL A CA 1
ATOM 960 C C . VAL A 1 120 ? 12.579 17.913 -44.710 1.00 67.00 120 VAL A C 1
ATOM 962 O O . VAL A 1 120 ? 13.609 17.562 -44.132 1.00 67.00 120 VAL A O 1
ATOM 965 N N . GLU A 1 121 ? 12.578 18.709 -45.774 1.00 72.50 121 GLU A N 1
ATOM 966 C CA . GLU A 1 121 ? 13.722 19.535 -46.143 1.00 72.50 121 GLU A CA 1
ATOM 967 C C . GLU A 1 121 ? 13.874 20.589 -45.045 1.00 72.50 121 GLU A C 1
ATOM 969 O O . GLU A 1 121 ? 13.217 21.628 -45.038 1.00 72.50 121 GLU A O 1
ATOM 974 N N . LEU A 1 122 ? 14.651 20.244 -44.020 1.00 70.12 122 LEU A N 1
ATOM 975 C CA . LEU A 1 122 ? 14.962 21.156 -42.934 1.00 70.12 122 LEU A CA 1
ATOM 976 C C . LEU A 1 122 ? 15.921 22.210 -43.480 1.00 70.12 122 LEU A C 1
ATOM 978 O O . LEU A 1 122 ? 17.097 21.928 -43.710 1.00 70.12 122 LEU A O 1
ATOM 982 N N . ASP A 1 123 ? 15.401 23.414 -43.690 1.00 76.19 123 ASP A N 1
ATOM 983 C CA . ASP A 1 123 ? 16.199 24.581 -44.038 1.00 76.19 123 ASP A CA 1
ATOM 984 C C . ASP A 1 123 ? 17.109 24.952 -42.854 1.00 76.19 123 ASP A C 1
ATOM 986 O O . ASP A 1 123 ? 16.652 25.379 -41.784 1.00 76.19 123 ASP A O 1
ATOM 990 N N . SER A 1 124 ? 18.410 24.715 -43.018 1.00 71.12 124 SER A N 1
ATOM 991 C CA . SER A 1 124 ? 19.402 24.854 -41.951 1.00 71.12 124 SER A CA 1
ATOM 992 C C . SER A 1 124 ? 19.576 26.308 -41.502 1.00 71.12 124 SER A C 1
ATOM 994 O O . SER A 1 124 ? 19.830 26.544 -40.317 1.00 71.12 124 SER A O 1
ATOM 996 N N . GLU A 1 125 ? 19.369 27.282 -42.395 1.00 70.75 125 GLU A N 1
ATOM 997 C CA . GLU A 1 125 ? 19.412 28.712 -42.062 1.00 70.75 125 GLU A CA 1
ATOM 998 C C . GLU A 1 125 ? 18.252 29.113 -41.144 1.00 70.75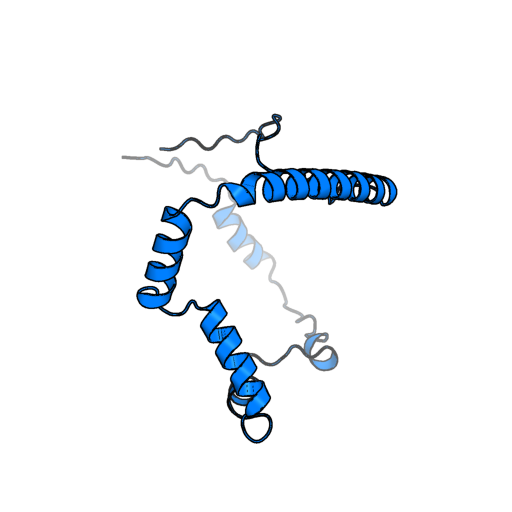 125 GLU A C 1
ATOM 1000 O O . GLU A 1 125 ? 18.449 29.821 -40.151 1.00 70.75 125 GLU A O 1
ATOM 1005 N N . ASN A 1 126 ? 17.051 28.598 -41.409 1.00 70.94 126 ASN A N 1
ATOM 1006 C CA . ASN A 1 126 ? 15.856 28.884 -40.616 1.00 70.94 126 ASN A CA 1
ATOM 1007 C C . ASN A 1 126 ? 15.937 28.246 -39.213 1.00 70.94 126 ASN A C 1
ATOM 1009 O O . ASN A 1 126 ? 15.586 28.863 -38.204 1.00 70.94 126 ASN A O 1
ATOM 1013 N N . MET A 1 127 ? 16.506 27.037 -39.115 1.00 68.75 127 MET A N 1
ATOM 1014 C CA . MET A 1 127 ? 16.791 26.403 -37.821 1.00 68.75 127 MET A CA 1
ATOM 1015 C C . MET A 1 127 ? 17.824 27.185 -37.001 1.00 68.75 127 MET A C 1
ATOM 1017 O O . MET A 1 127 ? 17.676 27.313 -35.783 1.00 68.75 127 MET A O 1
ATOM 1021 N N . ALA A 1 128 ? 18.856 27.732 -37.648 1.00 66.38 128 ALA A N 1
ATOM 1022 C CA . ALA A 1 128 ? 19.866 28.536 -36.973 1.00 66.38 128 ALA A CA 1
ATOM 1023 C C . ALA A 1 128 ? 19.282 29.852 -36.427 1.00 66.38 128 ALA A C 1
ATOM 1025 O O . ALA A 1 128 ? 19.582 30.216 -35.289 1.00 66.38 128 ALA A O 1
ATOM 1026 N N . GLN A 1 129 ? 18.396 30.527 -37.170 1.00 67.56 129 GLN A N 1
ATOM 1027 C CA . GLN A 1 129 ? 17.776 31.794 -36.746 1.00 67.56 129 GLN A CA 1
ATOM 1028 C C . GLN A 1 129 ? 16.973 31.681 -35.435 1.00 67.56 129 GLN A C 1
ATOM 1030 O O . GLN A 1 129 ? 17.050 32.567 -34.581 1.00 67.56 129 GLN A O 1
ATOM 1035 N N . GLY A 1 130 ? 16.246 30.579 -35.220 1.00 67.19 130 GLY A N 1
ATOM 1036 C CA . GLY A 1 130 ? 15.507 30.349 -33.970 1.00 67.19 130 GLY A CA 1
ATOM 1037 C C . GLY A 1 130 ? 16.403 30.008 -32.770 1.00 67.19 130 GLY A C 1
ATOM 1038 O O . GLY A 1 130 ? 16.079 30.341 -31.626 1.00 67.19 130 GLY A O 1
ATOM 1039 N N . LEU A 1 131 ? 17.552 29.372 -33.024 1.00 65.88 131 LEU A N 1
ATOM 1040 C CA . LEU A 1 131 ? 18.515 28.984 -31.992 1.00 65.88 131 LEU A CA 1
ATOM 1041 C C . LEU A 1 131 ? 19.392 30.164 -31.553 1.00 65.88 131 LEU A C 1
ATOM 1043 O O . LEU A 1 131 ? 19.647 30.318 -30.357 1.00 65.88 131 LEU A O 1
ATOM 1047 N N . THR A 1 132 ? 19.796 31.049 -32.468 1.00 63.66 132 THR A N 1
ATOM 1048 C CA . THR A 1 132 ? 20.584 32.234 -32.098 1.00 63.66 132 THR A CA 1
ATOM 1049 C C . THR A 1 132 ? 19.778 33.219 -31.253 1.00 63.66 132 THR A C 1
ATOM 1051 O O . THR A 1 132 ? 20.330 33.803 -30.336 1.00 63.66 132 THR A O 1
ATOM 1054 N N . SER A 1 133 ? 18.463 33.363 -31.434 1.00 64.25 133 SER A N 1
ATOM 1055 C CA . SER A 1 133 ? 17.676 34.311 -30.624 1.00 64.25 133 SER A CA 1
ATOM 1056 C C . SER A 1 133 ? 17.695 34.006 -29.113 1.00 64.25 133 SER A C 1
ATOM 1058 O O . SER A 1 133 ? 17.681 34.927 -28.296 1.00 64.25 133 SER A O 1
ATOM 1060 N N . ARG A 1 134 ? 17.756 32.722 -28.726 1.00 62.28 134 ARG A N 1
ATOM 1061 C CA . ARG A 1 134 ? 17.729 32.293 -27.312 1.00 62.28 134 ARG A CA 1
ATOM 1062 C C . ARG A 1 134 ? 19.093 31.903 -26.748 1.00 62.28 134 ARG A C 1
ATOM 1064 O O . ARG A 1 134 ? 19.268 31.967 -25.534 1.00 62.28 134 ARG A O 1
ATOM 1071 N N . PHE A 1 135 ? 20.025 31.481 -27.601 1.00 63.56 135 PHE A N 1
ATOM 1072 C CA . PHE A 1 135 ? 21.359 31.025 -27.199 1.00 63.56 135 PHE A CA 1
ATOM 1073 C C . PHE A 1 135 ? 22.491 31.956 -27.652 1.00 63.56 135 PHE A C 1
ATOM 1075 O O . PHE A 1 135 ? 23.625 31.758 -27.221 1.00 63.56 135 PHE A O 1
ATOM 1082 N N . SER A 1 136 ? 22.218 32.986 -28.464 1.00 61.16 136 SER A N 1
ATOM 1083 C CA . SER A 1 136 ? 23.179 34.067 -28.693 1.00 61.16 136 SER A CA 1
ATOM 1084 C C . SER A 1 136 ? 23.293 34.856 -27.401 1.00 61.16 136 SER A C 1
ATOM 1086 O O . SER A 1 136 ? 22.425 35.651 -27.039 1.00 61.16 136 SER A O 1
ATOM 1088 N N . SER A 1 137 ? 24.363 34.578 -26.670 1.00 61.06 137 SER A N 1
ATOM 1089 C CA . SER A 1 137 ? 24.778 35.277 -25.467 1.00 61.06 137 SER A CA 1
ATOM 1090 C C . SER A 1 137 ? 25.169 36.722 -25.798 1.00 61.06 137 SER A C 1
ATOM 1092 O O . SER A 1 137 ? 26.345 37.077 -25.805 1.00 61.06 137 SER A O 1
ATOM 1094 N N . GLY A 1 138 ? 24.182 37.565 -26.093 1.00 59.78 138 GLY A N 1
ATOM 1095 C CA . GLY A 1 138 ? 24.289 39.012 -25.963 1.00 59.78 138 GLY A CA 1
ATOM 1096 C C . GLY A 1 138 ? 24.008 39.377 -24.510 1.00 59.78 138 GLY A C 1
ATOM 1097 O O . GLY A 1 138 ? 22.993 38.959 -23.952 1.00 59.78 138 GLY A O 1
ATOM 1098 N N . SER A 1 139 ? 24.921 40.108 -23.875 1.00 62.59 139 SER A N 1
ATOM 1099 C CA . SER A 1 139 ? 24.854 40.502 -22.467 1.00 62.59 139 SER A CA 1
ATOM 1100 C C . SER A 1 139 ? 23.589 41.317 -22.157 1.00 62.59 139 SER A C 1
ATOM 1102 O O . SER A 1 139 ? 23.587 42.543 -22.252 1.00 62.59 139 SER A O 1
ATOM 1104 N N . PHE A 1 140 ? 22.503 40.659 -21.758 1.00 61.94 140 PHE A N 1
ATOM 1105 C CA . PHE A 1 140 ? 21.342 41.349 -21.209 1.00 61.94 140 PHE A CA 1
ATOM 1106 C C . PHE A 1 140 ? 21.602 41.667 -19.734 1.00 61.94 140 PHE A C 1
ATOM 1108 O O . PHE A 1 140 ? 21.455 40.809 -18.862 1.00 61.94 140 PHE A O 1
ATOM 1115 N N . GLN A 1 141 ? 21.983 42.914 -19.446 1.00 64.94 141 GLN A N 1
ATOM 1116 C CA . GLN A 1 141 ? 21.900 43.459 -18.094 1.00 64.94 141 GLN A CA 1
ATOM 1117 C C . GLN A 1 141 ? 20.419 43.635 -17.749 1.00 64.94 141 GLN A C 1
ATOM 1119 O O . GLN A 1 141 ? 19.725 44.502 -18.275 1.00 64.94 141 GLN A O 1
ATOM 1124 N N . ARG A 1 142 ? 19.907 42.744 -16.899 1.00 66.6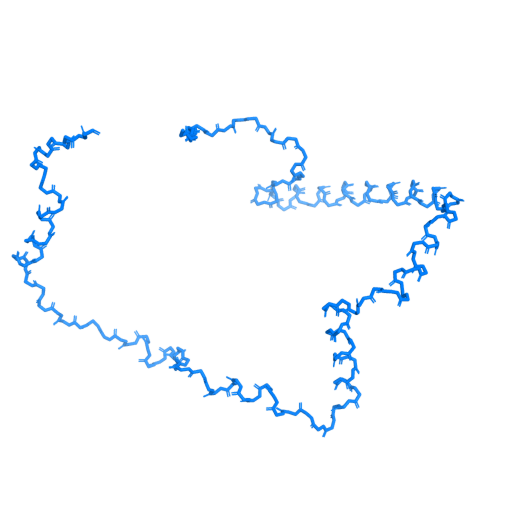2 142 ARG A N 1
ATOM 1125 C CA . ARG A 1 142 ? 18.545 42.824 -16.372 1.00 66.62 142 ARG A CA 1
ATOM 1126 C C . ARG A 1 142 ? 18.552 43.816 -15.214 1.00 66.62 142 ARG A C 1
ATOM 1128 O O . ARG A 1 142 ? 18.993 43.474 -14.121 1.00 66.62 142 ARG A O 1
ATOM 1135 N N . ASN A 1 143 ? 18.082 45.032 -15.464 1.00 66.00 143 ASN A N 1
ATOM 1136 C CA . ASN A 1 143 ? 17.865 46.019 -14.412 1.00 66.00 143 ASN A CA 1
ATOM 1137 C C . ASN A 1 143 ? 16.583 45.655 -13.656 1.00 66.00 143 ASN A C 1
ATOM 1139 O O . ASN A 1 143 ? 15.514 45.554 -14.260 1.00 66.00 143 ASN A O 1
ATOM 1143 N N . PHE A 1 144 ? 16.705 45.423 -12.352 1.00 67.94 144 PHE A N 1
ATOM 1144 C CA . PHE A 1 144 ? 15.569 45.292 -11.446 1.00 67.94 144 PHE A CA 1
ATOM 1145 C C . PHE A 1 144 ? 15.327 46.651 -10.784 1.00 67.94 144 PHE A C 1
ATOM 1147 O O . PHE A 1 144 ? 16.288 47.294 -10.359 1.00 67.94 144 PHE A O 1
ATOM 1154 N N . LEU A 1 145 ? 14.060 47.076 -10.770 1.00 57.41 145 LEU A N 1
ATOM 1155 C CA . LEU A 1 145 ? 13.582 48.263 -10.059 1.00 57.41 145 LEU A CA 1
ATOM 1156 C C . LEU A 1 145 ? 13.419 47.956 -8.566 1.00 57.41 145 LEU A C 1
ATOM 1158 O O . LEU A 1 145 ? 12.971 46.823 -8.265 1.00 57.41 145 LEU A O 1
#

Foldseek 3Di:
DDDDDPDDDPDDDPPPPDPCPVVDDPVRVVVVVVVVVVVVVVVVVVVVVCVVVPDPVVVVVVVCCVVPPDQDPVNVVVVVVVVVVVVVPDPPPPVVVPVPPDPDDPDDCVPNVPPDPPPPPPPVVVVVVVCCVVPVPDDDPDDDD

Radius of gyration: 30.8 Å; chains: 1; bounding box: 52×63×73 Å

pLDDT: mean 75.06, std 13.52, range [47.81, 95.25]

Sequence (145 aa):
MPVHSTSFSRNTKEGRGDTSVWTDTPIDRAQKAKINYLEAYNEAAALASNEVQKSADSELVDKYNKEKRSKSLVQKHQEKAASRSKKKGSQQKEKEEWAGKHPWKPWDREKDLTAGRQSVELDSENMAQGLTSRFSSGSFQRNFL